Protein AF-A0A414ZR20-F1 (afdb_monomer_lite)

Structure (mmCIF, N/CA/C/O backbone):
data_AF-A0A414ZR20-F1
#
_entry.id   AF-A0A414ZR20-F1
#
loop_
_atom_site.group_PDB
_atom_site.id
_atom_site.type_symbol
_atom_site.label_atom_id
_atom_site.label_alt_id
_atom_site.label_comp_id
_atom_site.label_asym_id
_atom_site.label_entity_id
_atom_site.label_seq_id
_atom_site.pdbx_PDB_ins_code
_atom_site.Cartn_x
_atom_site.Cartn_y
_atom_site.Cartn_z
_atom_site.occupancy
_atom_site.B_iso_or_equiv
_atom_site.auth_seq_id
_atom_site.auth_comp_id
_atom_site.auth_asym_id
_atom_site.auth_atom_id
_atom_site.pdbx_PDB_model_num
ATOM 1 N N . MET A 1 1 ? 15.247 -7.358 6.749 1.00 76.94 1 MET A N 1
ATOM 2 C CA . MET A 1 1 ? 15.069 -5.875 6.779 1.00 76.94 1 MET A CA 1
ATOM 3 C C .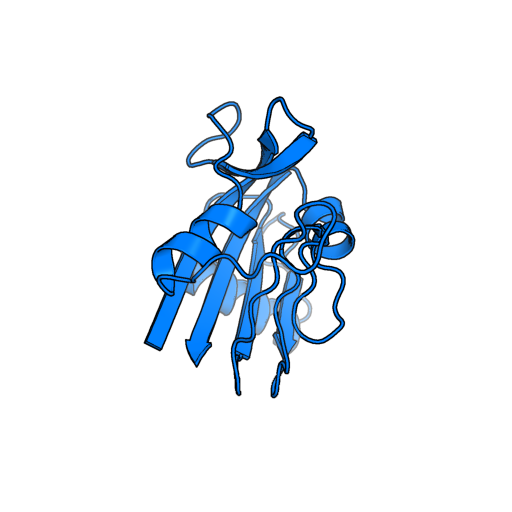 MET A 1 1 ? 13.572 -5.591 6.802 1.00 76.94 1 MET A C 1
ATOM 5 O O . MET A 1 1 ? 12.801 -6.496 6.520 1.00 76.94 1 MET A O 1
ATOM 9 N N . GLU A 1 2 ? 13.132 -4.394 7.205 1.00 85.31 2 GLU A N 1
ATOM 10 C CA . GLU A 1 2 ? 11.696 -4.105 7.381 1.00 85.31 2 GLU A CA 1
ATOM 11 C C . GLU A 1 2 ? 11.345 -2.694 6.896 1.00 85.31 2 GLU A C 1
ATOM 13 O O . GLU A 1 2 ? 11.802 -1.690 7.454 1.00 85.31 2 GLU A O 1
ATOM 18 N N . LEU A 1 3 ? 10.536 -2.623 5.840 1.00 85.50 3 LEU A N 1
ATOM 19 C CA . LEU A 1 3 ? 9.929 -1.397 5.346 1.00 85.50 3 LEU A CA 1
ATOM 20 C C . LEU A 1 3 ? 8.510 -1.288 5.891 1.00 85.50 3 LEU A C 1
ATOM 22 O O . LEU A 1 3 ? 7.689 -2.168 5.647 1.00 85.50 3 LEU A O 1
ATOM 26 N N . ILE A 1 4 ? 8.212 -0.166 6.541 1.00 90.44 4 ILE A N 1
ATOM 27 C CA . ILE A 1 4 ? 6.857 0.189 6.961 1.00 90.44 4 ILE A CA 1
ATOM 28 C C . ILE A 1 4 ? 6.460 1.474 6.239 1.00 90.44 4 ILE A C 1
ATOM 30 O O . ILE A 1 4 ? 7.128 2.503 6.369 1.00 90.44 4 ILE A O 1
ATOM 34 N N . LEU A 1 5 ? 5.377 1.418 5.470 1.00 91.44 5 LEU A N 1
ATOM 35 C CA . LEU A 1 5 ? 4.732 2.580 4.872 1.00 91.44 5 LE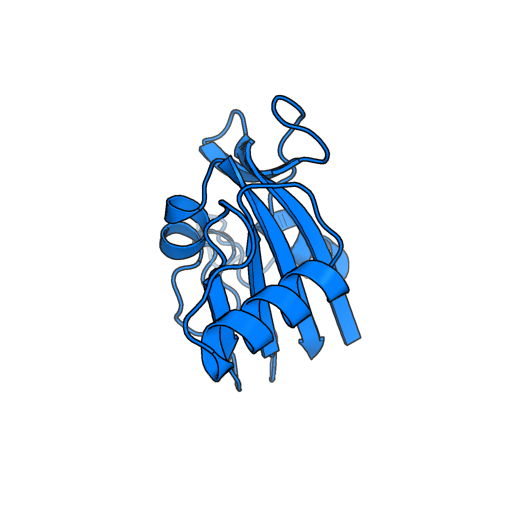U A CA 1
ATOM 36 C C . LEU A 1 5 ? 3.345 2.751 5.485 1.00 91.44 5 LEU A C 1
ATOM 38 O O . LEU A 1 5 ? 2.633 1.774 5.689 1.00 91.44 5 LEU A O 1
ATOM 42 N N . GLN A 1 6 ? 2.952 3.995 5.743 1.00 94.88 6 GLN A N 1
ATOM 43 C CA . GLN A 1 6 ? 1.617 4.298 6.249 1.00 94.88 6 GLN A CA 1
ATOM 44 C C . GLN A 1 6 ? 1.078 5.603 5.667 1.00 94.88 6 GLN A C 1
ATOM 46 O O . GLN A 1 6 ? 1.844 6.544 5.424 1.00 94.88 6 GLN A O 1
ATOM 51 N N . GLY A 1 7 ? -0.233 5.669 5.459 1.00 95.38 7 GLY A N 1
ATOM 52 C CA . GLY A 1 7 ? -0.902 6.859 4.941 1.00 95.38 7 GLY A CA 1
ATOM 53 C C . GLY A 1 7 ? -2.265 6.569 4.326 1.00 95.38 7 GLY A C 1
ATOM 54 O O . GLY A 1 7 ? -2.666 5.420 4.181 1.00 95.38 7 GLY A O 1
ATOM 55 N N . TRP A 1 8 ? -2.954 7.627 3.919 1.00 95.81 8 TRP A N 1
ATOM 56 C CA . TRP A 1 8 ? -4.171 7.543 3.120 1.00 95.81 8 TRP A CA 1
ATOM 57 C C . TRP A 1 8 ? -3.844 7.073 1.707 1.00 95.81 8 TRP A C 1
ATOM 59 O O . TRP A 1 8 ? -2.944 7.627 1.067 1.00 95.81 8 TRP A O 1
ATOM 69 N N . ILE A 1 9 ? -4.578 6.076 1.217 1.00 94.19 9 ILE A N 1
ATOM 70 C CA . ILE A 1 9 ? -4.445 5.593 -0.154 1.00 94.19 9 ILE A CA 1
ATOM 71 C C . ILE A 1 9 ? -5.186 6.533 -1.093 1.00 94.19 9 ILE A C 1
ATOM 73 O O . ILE A 1 9 ? -6.374 6.814 -0.929 1.00 94.19 9 ILE A O 1
ATOM 77 N N . GLY A 1 10 ? -4.495 6.942 -2.148 1.00 93.88 10 GLY A N 1
ATOM 78 C CA . GLY A 1 10 ? -5.094 7.675 -3.248 1.00 93.88 10 GLY A CA 1
ATOM 79 C C . GLY A 1 10 ? -4.261 7.567 -4.510 1.00 93.88 10 GLY A C 1
ATOM 80 O O . GLY A 1 10 ? -3.343 6.750 -4.617 1.00 93.88 10 GLY A O 1
ATOM 81 N N . ARG A 1 11 ? -4.605 8.396 -5.492 1.00 93.00 11 ARG A N 1
ATOM 82 C CA . ARG A 1 11 ? -3.876 8.491 -6.756 1.00 93.00 11 ARG A CA 1
ATOM 83 C C . ARG A 1 11 ? -3.229 9.860 -6.870 1.00 93.00 11 ARG A C 1
ATOM 85 O O . ARG A 1 11 ? -3.856 10.872 -6.566 1.00 93.00 11 ARG A O 1
ATOM 92 N N . ASN A 1 12 ? -1.983 9.889 -7.325 1.00 90.44 12 ASN A N 1
ATOM 93 C CA . ASN A 1 12 ? -1.319 11.141 -7.666 1.00 90.44 12 ASN A CA 1
ATOM 94 C C . ASN A 1 12 ? -1.831 11.694 -9.015 1.00 90.44 12 ASN A C 1
ATOM 96 O O . ASN A 1 12 ? -2.666 11.083 -9.687 1.00 90.44 12 ASN A O 1
ATOM 100 N N . SER A 1 13 ? -1.295 12.839 -9.443 1.00 86.94 13 SER A N 1
ATOM 101 C CA . SER A 1 13 ? -1.655 13.495 -10.712 1.00 86.94 13 SER A CA 1
ATOM 102 C C . SER A 1 13 ? -1.394 12.655 -11.969 1.00 86.94 13 SER A C 1
ATOM 104 O O . SER A 1 13 ? -1.940 12.955 -13.025 1.00 86.94 13 SER A O 1
ATOM 106 N N . GLU A 1 14 ? -0.560 11.622 -11.870 1.00 85.88 14 GLU A N 1
ATOM 107 C CA . GLU A 1 14 ? -0.219 10.703 -12.961 1.00 85.88 14 GLU A CA 1
ATOM 108 C C . GLU A 1 14 ? -1.091 9.434 -12.946 1.00 85.88 14 GLU A C 1
ATOM 110 O O . GLU A 1 14 ? -0.940 8.563 -13.798 1.00 85.88 14 GLU A O 1
ATOM 115 N N . GLY A 1 15 ? -2.010 9.314 -11.981 1.00 85.44 15 GLY A N 1
ATOM 116 C CA . GLY A 1 15 ? -2.875 8.148 -11.804 1.00 85.44 15 GLY A CA 1
ATOM 117 C C . GLY A 1 15 ? -2.233 6.992 -11.031 1.00 85.44 15 GLY A C 1
ATOM 118 O O . GLY A 1 15 ? -2.884 5.957 -10.856 1.00 85.44 15 GLY A O 1
ATOM 119 N N . ASN A 1 16 ? -1.002 7.163 -10.539 1.00 87.19 16 ASN A N 1
ATOM 120 C CA . ASN A 1 16 ? -0.273 6.158 -9.768 1.00 87.19 16 ASN A CA 1
ATOM 121 C C . ASN A 1 16 ? -0.798 6.082 -8.332 1.00 87.19 16 ASN A C 1
ATOM 123 O O . ASN A 1 16 ? -1.031 7.113 -7.698 1.00 87.19 16 ASN A O 1
ATOM 127 N N . LEU A 1 17 ? -0.945 4.860 -7.811 1.00 90.50 17 LEU A N 1
ATOM 128 C CA . LEU A 1 17 ? -1.311 4.639 -6.413 1.00 90.50 17 LEU A CA 1
ATOM 129 C C . LEU A 1 17 ? -0.190 5.104 -5.484 1.00 90.50 17 LEU A C 1
ATOM 131 O O . LEU A 1 17 ? 0.988 4.777 -5.670 1.00 90.50 17 LEU A O 1
ATOM 135 N N . GLY A 1 18 ? -0.578 5.861 -4.467 1.00 93.19 18 GLY A N 1
ATOM 136 C CA . GLY A 1 18 ? 0.338 6.460 -3.519 1.00 93.19 18 GLY A CA 1
ATOM 137 C C . GLY A 1 18 ? -0.260 6.597 -2.129 1.00 93.19 18 GLY A C 1
ATOM 138 O O . GLY A 1 18 ? -1.449 6.370 -1.914 1.00 93.19 18 GLY A O 1
ATOM 139 N N . LEU A 1 19 ? 0.604 6.991 -1.201 1.00 95.12 19 LEU A N 1
ATOM 140 C CA . LEU A 1 19 ? 0.267 7.258 0.189 1.00 95.12 19 LEU A CA 1
ATOM 141 C C . LEU A 1 19 ? 0.464 8.736 0.509 1.00 95.12 19 LEU A C 1
ATOM 143 O O . LEU A 1 19 ? 1.494 9.321 0.158 1.00 95.12 19 LEU A O 1
ATOM 147 N N . ALA A 1 20 ? -0.503 9.316 1.209 1.00 96.06 20 ALA A N 1
ATOM 148 C CA . ALA A 1 20 ? -0.452 10.681 1.716 1.00 96.06 20 ALA A CA 1
ATOM 149 C C . ALA A 1 20 ? -0.609 10.707 3.244 1.00 96.06 20 ALA A C 1
ATOM 151 O O . ALA A 1 20 ? -1.204 9.811 3.844 1.00 96.06 20 ALA A O 1
ATOM 152 N N . LYS A 1 21 ? -0.049 11.725 3.907 1.00 93.44 21 LYS A N 1
ATOM 153 C CA . LYS A 1 21 ? -0.157 11.850 5.374 1.00 93.44 21 LYS A CA 1
ATOM 154 C C . LYS A 1 21 ? -1.558 12.253 5.816 1.00 93.44 21 LYS A C 1
ATOM 156 O O . LYS A 1 21 ? -2.022 11.765 6.850 1.00 93.44 21 LYS A O 1
ATOM 161 N N . GLU A 1 22 ? -2.184 13.117 5.029 1.00 93.62 22 GLU A N 1
ATOM 162 C CA . GLU A 1 22 ? -3.562 13.572 5.163 1.00 93.62 22 GLU A CA 1
ATOM 163 C C . GLU A 1 22 ? -4.313 13.378 3.840 1.00 93.62 22 GLU A C 1
ATOM 165 O O . GLU A 1 22 ? -3.707 13.159 2.790 1.00 93.62 22 GLU A O 1
ATOM 170 N N . ILE A 1 23 ? -5.642 13.434 3.894 1.00 87.94 23 ILE A N 1
ATOM 171 C CA . ILE A 1 23 ? -6.475 13.478 2.688 1.00 87.94 23 ILE A CA 1
ATOM 172 C C . ILE A 1 23 ? -6.179 14.801 1.959 1.00 87.94 23 ILE A C 1
ATOM 174 O O . ILE A 1 23 ? -5.948 15.822 2.601 1.00 87.94 23 ILE A O 1
ATOM 178 N N . ASP A 1 24 ? -6.156 14.765 0.626 1.00 85.38 24 ASP A N 1
ATOM 179 C CA . ASP A 1 24 ? -5.826 15.886 -0.278 1.00 85.38 24 ASP A CA 1
ATOM 180 C C . ASP A 1 24 ? -4.351 16.344 -0.300 1.00 85.38 24 ASP A C 1
ATOM 182 O O . ASP A 1 24 ? -4.001 17.268 -1.040 1.00 85.38 24 ASP A O 1
ATOM 186 N N . ASP A 1 25 ? -3.459 15.671 0.432 1.00 90.75 25 ASP A N 1
ATOM 187 C CA . ASP A 1 25 ? -2.010 15.861 0.303 1.00 90.75 25 ASP A CA 1
ATOM 188 C C . ASP A 1 25 ? -1.453 15.221 -0.986 1.00 90.75 25 ASP A C 1
ATOM 190 O O . ASP A 1 25 ? -2.112 14.465 -1.706 1.00 90.75 25 ASP A O 1
ATOM 194 N N . TYR A 1 26 ? -0.175 15.486 -1.277 1.00 91.38 26 TYR A N 1
ATOM 195 C CA . TYR A 1 26 ? 0.535 14.779 -2.342 1.00 91.38 26 TYR A CA 1
ATOM 196 C C . TYR A 1 26 ? 0.688 13.284 -2.014 1.00 91.38 26 TYR A C 1
ATOM 198 O O . TYR A 1 26 ? 1.390 12.907 -1.071 1.00 91.38 26 TYR A O 1
ATOM 206 N N . TYR A 1 27 ? 0.091 12.432 -2.849 1.00 93.62 27 TYR A N 1
ATOM 207 C CA . TYR A 1 27 ? 0.229 10.980 -2.768 1.00 93.62 27 TYR A CA 1
ATOM 208 C C . TYR A 1 27 ? 1.585 10.537 -3.319 1.00 93.62 27 TYR A C 1
ATOM 210 O O . TYR A 1 27 ? 1.811 10.510 -4.531 1.00 93.62 27 TYR A O 1
ATOM 218 N N . LYS A 1 28 ? 2.499 10.155 -2.423 1.00 93.31 28 LYS A N 1
ATOM 219 C CA . LYS A 1 28 ? 3.801 9.607 -2.806 1.00 93.31 28 LYS A CA 1
ATOM 220 C C . LYS A 1 28 ? 3.616 8.186 -3.352 1.00 93.31 28 LYS A C 1
ATOM 222 O O . LYS A 1 28 ? 3.071 7.358 -2.619 1.00 93.31 28 LYS A O 1
ATOM 227 N N . PRO A 1 29 ? 4.088 7.864 -4.571 1.00 89.88 29 PRO A N 1
ATOM 228 C CA . PRO A 1 29 ? 3.911 6.531 -5.135 1.00 89.88 29 PRO A CA 1
ATOM 229 C C . PRO A 1 29 ? 4.452 5.424 -4.219 1.00 89.88 29 PRO A C 1
ATOM 231 O O . PRO A 1 29 ? 5.578 5.503 -3.705 1.00 89.88 29 PRO A O 1
ATOM 234 N N . ILE A 1 30 ? 3.643 4.380 -4.015 1.00 87.38 30 ILE A N 1
ATOM 235 C CA . ILE A 1 30 ? 4.016 3.221 -3.186 1.00 87.38 30 ILE A CA 1
ATOM 236 C C . ILE A 1 30 ? 5.212 2.502 -3.818 1.00 87.38 30 ILE A C 1
ATOM 238 O O . ILE A 1 30 ? 6.190 2.203 -3.133 1.00 87.38 30 ILE A O 1
ATOM 242 N N . THR A 1 31 ? 5.176 2.319 -5.142 1.00 80.06 31 THR A N 1
ATOM 243 C CA . THR A 1 31 ? 6.248 1.698 -5.934 1.00 80.06 31 THR A CA 1
ATOM 244 C C . THR A 1 31 ? 7.597 2.377 -5.714 1.00 80.06 31 THR A C 1
ATOM 246 O O . THR A 1 31 ? 8.587 1.713 -5.416 1.00 80.06 31 THR A O 1
ATOM 249 N N . GLU A 1 32 ? 7.646 3.706 -5.814 1.00 81.19 32 GLU A N 1
ATOM 250 C CA . GLU A 1 32 ? 8.862 4.494 -5.598 1.00 81.19 32 GLU A CA 1
ATOM 251 C C . GLU A 1 32 ? 9.350 4.423 -4.155 1.00 81.19 32 GLU A C 1
ATOM 253 O O . GLU A 1 32 ? 10.554 4.394 -3.906 1.00 81.19 32 GLU A O 1
ATOM 258 N N . SER A 1 33 ? 8.434 4.392 -3.189 1.00 87.69 33 SER A N 1
ATOM 259 C CA . SER A 1 33 ? 8.791 4.285 -1.773 1.0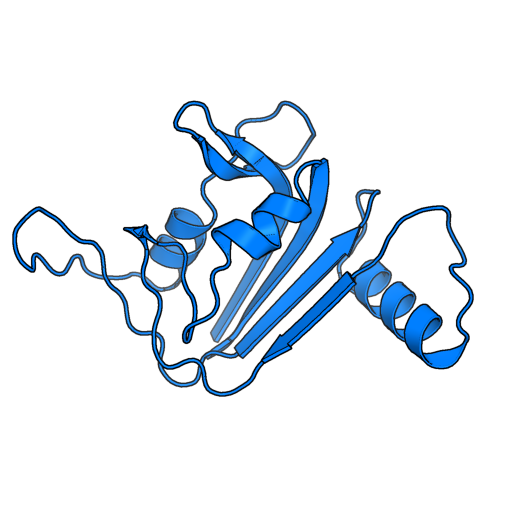0 87.69 33 SER A CA 1
ATOM 260 C C . SER A 1 33 ? 9.461 2.945 -1.464 1.00 87.69 33 SER A C 1
ATOM 262 O O . SER A 1 33 ? 10.512 2.934 -0.823 1.00 87.69 33 SER A O 1
ATOM 264 N N . ILE A 1 34 ? 8.918 1.846 -1.996 1.00 80.75 34 ILE A N 1
ATOM 265 C CA . ILE A 1 34 ? 9.529 0.513 -1.914 1.00 80.75 34 ILE A CA 1
ATOM 266 C C . ILE A 1 34 ? 10.884 0.514 -2.633 1.00 80.75 34 ILE A C 1
ATOM 268 O O . ILE A 1 34 ? 11.888 0.091 -2.063 1.00 80.75 34 ILE A O 1
ATOM 272 N N . MET A 1 35 ? 10.948 1.061 -3.852 1.00 76.94 35 MET A N 1
ATOM 273 C CA . MET A 1 35 ? 12.182 1.081 -4.640 1.00 76.94 35 MET A CA 1
ATOM 274 C C . MET A 1 35 ? 13.344 1.792 -3.956 1.00 76.94 35 MET A C 1
ATOM 276 O O . MET A 1 35 ? 14.470 1.291 -3.956 1.00 76.94 35 MET A O 1
ATOM 280 N N . ASN A 1 36 ? 13.064 2.964 -3.391 1.00 81.31 36 ASN A N 1
ATOM 281 C CA . ASN A 1 36 ? 14.068 3.771 -2.716 1.00 81.31 36 ASN A CA 1
ATOM 282 C C . ASN A 1 36 ? 14.576 3.090 -1.440 1.00 81.31 36 ASN A C 1
ATOM 284 O O . ASN A 1 36 ? 15.767 3.174 -1.153 1.00 81.31 36 ASN A O 1
ATOM 288 N N . TYR A 1 37 ? 13.701 2.413 -0.685 1.00 83.62 37 TYR A N 1
ATOM 289 C CA . TYR A 1 37 ? 14.084 1.772 0.576 1.00 83.62 37 TYR A CA 1
ATOM 290 C C . TYR A 1 37 ? 15.090 0.635 0.366 1.00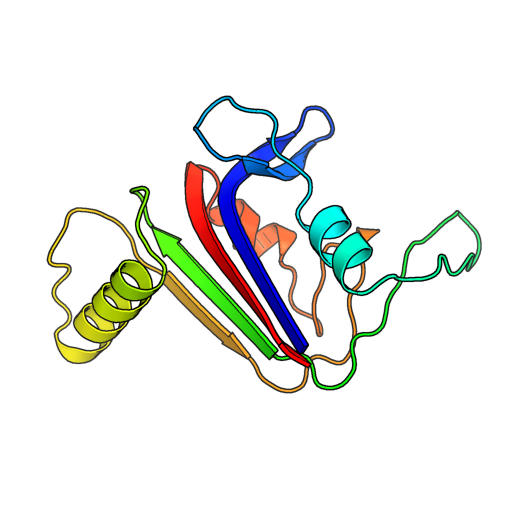 83.62 37 TYR A C 1
ATOM 292 O O . TYR A 1 37 ? 16.116 0.577 1.038 1.00 83.62 37 TYR A O 1
ATOM 300 N N . PHE A 1 38 ? 14.831 -0.234 -0.606 1.00 75.31 38 PHE A N 1
ATOM 301 C CA . PHE A 1 38 ? 15.696 -1.378 -0.897 1.00 75.31 38 PHE A CA 1
ATOM 302 C C . PHE A 1 38 ? 16.838 -1.050 -1.879 1.00 75.31 38 PHE A C 1
ATOM 304 O O . PHE A 1 38 ? 17.568 -1.947 -2.298 1.00 75.31 38 PHE A O 1
ATOM 311 N N . ASN A 1 39 ? 17.020 0.234 -2.223 1.00 70.69 39 ASN A N 1
ATOM 312 C CA . ASN A 1 39 ? 18.127 0.748 -3.035 1.00 70.69 39 ASN A CA 1
ATOM 313 C C . ASN A 1 39 ? 18.313 -0.001 -4.372 1.00 70.69 39 ASN A C 1
ATOM 315 O O . ASN A 1 39 ? 19.399 -0.495 -4.688 1.00 70.69 39 ASN A O 1
ATOM 319 N N . TYR A 1 40 ? 17.236 -0.121 -5.154 1.00 65.31 40 TYR A N 1
ATOM 320 C CA . TYR A 1 40 ? 17.255 -0.940 -6.367 1.00 65.31 40 TYR A CA 1
ATOM 321 C C . TYR A 1 40 ? 17.917 -0.281 -7.580 1.00 65.31 40 TYR A C 1
ATOM 323 O O . TYR A 1 40 ? 17.820 0.923 -7.815 1.00 65.31 40 TYR A O 1
ATOM 331 N N . ALA A 1 41 ? 18.550 -1.127 -8.398 1.00 54.25 41 ALA A N 1
ATOM 332 C CA . ALA A 1 41 ? 19.165 -0.759 -9.665 1.00 54.25 41 ALA A CA 1
ATOM 333 C C . ALA A 1 41 ? 18.193 -0.964 -10.836 1.00 54.25 41 ALA A C 1
ATOM 335 O O . ALA A 1 41 ? 17.538 -1.997 -10.956 1.00 54.25 41 ALA A O 1
ATOM 336 N N . TYR A 1 42 ? 18.143 0.020 -11.728 1.00 56.12 42 TYR A N 1
ATOM 337 C CA . TYR A 1 42 ? 17.383 -0.037 -12.971 1.00 56.12 42 TYR A CA 1
ATOM 338 C C . TYR A 1 42 ? 17.942 -1.115 -13.910 1.00 56.12 42 TYR A C 1
ATOM 340 O O . TYR A 1 42 ? 19.113 -1.053 -14.291 1.00 56.12 42 TYR A O 1
ATOM 348 N N . ILE A 1 43 ? 17.112 -2.075 -14.325 1.00 52.94 43 ILE A N 1
ATOM 349 C CA . ILE A 1 43 ? 17.496 -3.072 -15.330 1.00 52.94 43 ILE A CA 1
ATOM 350 C C . ILE A 1 43 ? 16.835 -2.701 -16.654 1.00 52.94 43 ILE A C 1
ATOM 352 O O . ILE A 1 43 ? 15.656 -2.957 -16.860 1.00 52.94 43 ILE A O 1
ATOM 356 N N . ASN A 1 44 ? 17.610 -2.130 -17.576 1.00 47.41 44 ASN A N 1
ATOM 357 C CA . ASN A 1 44 ? 17.118 -1.804 -18.912 1.00 47.41 44 ASN A CA 1
ATOM 358 C C . ASN A 1 44 ? 16.958 -3.086 -19.753 1.00 47.41 44 ASN A C 1
ATOM 360 O O . ASN A 1 44 ? 17.918 -3.543 -20.374 1.00 47.41 44 ASN A O 1
ATOM 364 N N . LYS A 1 45 ? 15.756 -3.673 -19.775 1.00 50.34 45 LYS A N 1
ATOM 365 C CA . LYS A 1 45 ? 15.409 -4.830 -20.625 1.00 50.34 45 LYS A CA 1
ATOM 366 C C . LYS A 1 45 ? 14.831 -4.448 -22.000 1.00 50.34 45 LYS A C 1
ATOM 368 O O . LYS A 1 45 ? 14.222 -5.279 -22.663 1.00 50.34 45 LYS A O 1
ATOM 373 N N . GLY A 1 46 ? 15.090 -3.226 -22.477 1.00 41.66 46 GLY A N 1
ATOM 374 C CA . GLY A 1 46 ? 14.486 -2.694 -23.704 1.00 41.66 46 GLY A CA 1
ATOM 375 C C . GLY A 1 46 ? 13.081 -2.144 -23.438 1.00 41.66 46 GLY A C 1
ATOM 376 O O . GLY A 1 46 ? 12.371 -2.643 -22.579 1.00 41.66 46 GLY A O 1
ATOM 377 N N . LEU A 1 47 ? 12.718 -1.045 -24.111 1.00 50.47 47 LEU A N 1
ATOM 378 C CA . LEU A 1 47 ? 11.506 -0.224 -23.880 1.00 50.47 47 LEU A CA 1
ATOM 379 C C . LEU A 1 47 ? 11.372 0.453 -22.504 1.00 50.47 47 LEU A C 1
ATOM 381 O O . LEU A 1 47 ? 10.485 1.279 -22.322 1.00 50.47 47 LEU A O 1
ATOM 385 N N . GLY A 1 48 ? 12.313 0.218 -21.595 1.00 51.97 48 GLY A N 1
ATOM 386 C CA . GLY A 1 48 ? 12.478 1.022 -20.393 1.00 51.97 48 GLY A CA 1
ATOM 387 C C . GLY A 1 48 ? 11.832 0.463 -19.124 1.00 51.97 48 GLY A C 1
ATOM 388 O O . GLY A 1 48 ? 11.716 1.212 -18.153 1.00 51.97 48 GLY A O 1
ATOM 389 N N . GLU A 1 49 ? 11.471 -0.822 -19.131 1.00 51.50 49 GLU A N 1
ATOM 390 C CA . GLU A 1 49 ? 10.865 -1.525 -17.995 1.00 51.50 49 GLU A CA 1
ATOM 391 C C . GLU A 1 49 ? 11.708 -1.440 -16.714 1.00 51.50 49 GLU A C 1
ATOM 393 O O . GLU A 1 49 ? 12.942 -1.513 -16.740 1.00 51.50 49 GLU A O 1
ATOM 398 N N . LYS A 1 50 ? 11.023 -1.320 -15.574 1.00 56.97 50 LYS A N 1
ATOM 399 C CA . LYS A 1 50 ? 11.614 -1.345 -14.232 1.00 56.97 50 LYS A CA 1
ATOM 400 C C . LYS A 1 50 ? 11.199 -2.639 -13.538 1.00 56.97 50 LYS A C 1
ATOM 402 O O . LYS A 1 50 ? 10.037 -2.825 -13.193 1.00 56.97 50 LYS A O 1
ATOM 407 N N . ILE A 1 51 ? 12.147 -3.540 -13.298 1.00 55.12 51 ILE A N 1
ATOM 408 C CA . ILE A 1 51 ? 11.883 -4.804 -12.594 1.00 55.12 51 ILE A CA 1
ATOM 409 C C . ILE A 1 51 ? 12.860 -4.932 -11.434 1.00 55.12 51 ILE A C 1
ATOM 411 O O . ILE A 1 51 ? 14.059 -4.714 -11.613 1.00 55.12 51 ILE A O 1
ATOM 415 N N . THR A 1 52 ? 12.355 -5.320 -10.264 1.00 57.12 52 THR A N 1
ATOM 416 C CA . THR A 1 52 ? 13.190 -5.721 -9.135 1.00 57.12 52 THR A CA 1
ATOM 417 C C . THR A 1 52 ? 12.725 -7.049 -8.549 1.00 57.12 52 THR A C 1
ATOM 419 O O . THR A 1 52 ? 11.570 -7.445 -8.672 1.00 57.12 52 THR A O 1
ATOM 422 N N . MET A 1 53 ? 13.644 -7.790 -7.942 1.00 58.22 53 MET A N 1
ATOM 423 C CA . MET A 1 53 ? 13.360 -9.097 -7.365 1.00 58.22 53 MET A CA 1
ATOM 424 C C . MET A 1 53 ? 13.722 -9.066 -5.886 1.00 58.22 53 MET A C 1
ATOM 426 O O . MET A 1 53 ? 14.902 -9.035 -5.538 1.00 58.22 53 MET A O 1
ATOM 430 N N . ILE A 1 54 ? 12.707 -9.065 -5.022 1.00 62.47 54 ILE A N 1
ATOM 431 C CA . ILE A 1 54 ? 12.884 -9.215 -3.576 1.00 62.47 54 ILE A CA 1
ATOM 432 C C . ILE A 1 54 ? 12.695 -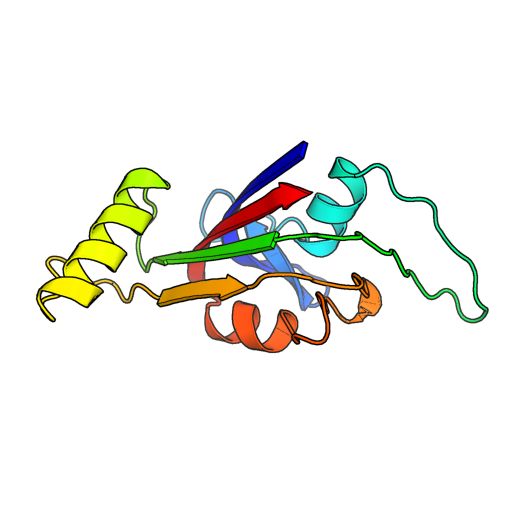10.697 -3.276 1.00 62.47 54 ILE A C 1
ATOM 434 O O . ILE A 1 54 ? 11.604 -11.226 -3.462 1.00 62.47 54 ILE A O 1
ATOM 438 N N . SER A 1 55 ? 13.776 -11.386 -2.920 1.00 58.28 55 SER A N 1
ATOM 439 C CA . SER A 1 55 ? 13.724 -12.821 -2.617 1.00 58.28 55 SER A CA 1
ATOM 440 C C . SER A 1 55 ? 13.272 -13.016 -1.173 1.00 58.28 55 SER A C 1
ATOM 442 O O . SER A 1 55 ? 13.786 -12.326 -0.303 1.00 58.28 55 SER A O 1
ATOM 444 N N . ASN A 1 56 ? 12.377 -13.976 -0.917 1.00 63.72 56 ASN A N 1
ATOM 445 C CA . ASN A 1 56 ? 11.842 -14.282 0.422 1.00 63.72 56 ASN A CA 1
ATOM 446 C C . ASN A 1 56 ? 11.105 -13.113 1.093 1.00 63.72 56 ASN A C 1
ATOM 448 O O . ASN A 1 56 ? 11.054 -13.046 2.318 1.00 63.72 56 ASN A O 1
ATOM 452 N N . ALA A 1 57 ? 10.517 -12.215 0.299 1.00 65.44 57 ALA A N 1
ATOM 453 C CA . ALA A 1 57 ? 9.757 -11.119 0.870 1.00 65.44 57 ALA A CA 1
ATOM 454 C C . ALA A 1 57 ? 8.454 -11.616 1.515 1.00 65.44 57 ALA A C 1
ATOM 456 O O . ALA A 1 57 ? 7.799 -12.524 0.987 1.00 65.44 57 ALA A O 1
ATOM 457 N N . ASN A 1 58 ? 8.065 -10.982 2.619 1.00 72.62 58 ASN A N 1
ATOM 458 C CA . ASN A 1 58 ? 6.748 -11.123 3.232 1.00 72.62 58 ASN A CA 1
ATOM 459 C C . ASN A 1 58 ? 6.038 -9.775 3.183 1.00 72.62 58 ASN A C 1
ATOM 461 O O . ASN A 1 58 ? 6.636 -8.741 3.489 1.00 72.62 58 ASN A O 1
ATOM 465 N N . LEU A 1 59 ? 4.766 -9.801 2.801 1.00 75.31 59 LEU A N 1
ATOM 466 C CA . LEU A 1 59 ? 3.911 -8.627 2.699 1.00 75.31 59 LEU A CA 1
ATOM 467 C C . LEU A 1 59 ? 2.792 -8.747 3.726 1.00 75.31 59 LEU A C 1
ATOM 469 O O . LEU A 1 59 ? 2.082 -9.751 3.737 1.00 75.31 59 LEU A O 1
ATOM 473 N N . CYS A 1 60 ? 2.610 -7.707 4.533 1.00 77.38 60 CYS A N 1
ATOM 474 C CA . CYS A 1 60 ? 1.418 -7.533 5.349 1.00 77.38 60 CYS A CA 1
ATOM 475 C C . CYS A 1 60 ? 0.812 -6.159 5.071 1.00 77.38 60 CYS A C 1
ATOM 477 O O . CYS A 1 60 ? 1.534 -5.160 5.067 1.00 77.38 60 CYS A O 1
ATOM 479 N N . CYS A 1 61 ? -0.502 -6.084 4.880 1.00 80.06 61 CYS A N 1
ATOM 480 C CA . CYS A 1 61 ? -1.207 -4.809 4.812 1.00 80.06 61 CYS A CA 1
ATOM 481 C C . CYS A 1 61 ? -2.447 -4.791 5.701 1.00 80.06 61 CYS A C 1
ATOM 483 O O . CYS A 1 61 ? -3.087 -5.819 5.914 1.00 80.06 61 CYS A O 1
ATOM 485 N N . TRP A 1 62 ? -2.758 -3.602 6.211 1.00 84.12 62 TRP A N 1
ATOM 486 C CA . TRP A 1 62 ? -3.931 -3.313 7.024 1.00 84.12 62 TRP A CA 1
ATOM 487 C C . TRP A 1 62 ? -4.603 -2.057 6.496 1.00 84.12 62 TRP A C 1
ATOM 489 O O . TRP A 1 62 ? -3.917 -1.058 6.278 1.00 84.12 62 TRP A O 1
ATOM 499 N N . PHE A 1 63 ? -5.923 -2.091 6.340 1.00 82.94 63 PHE A N 1
ATOM 500 C CA . PHE A 1 63 ? -6.724 -0.946 5.902 1.00 82.94 63 PHE A CA 1
ATOM 501 C C . PHE A 1 63 ? -7.691 -0.502 7.002 1.00 82.94 63 PHE A C 1
ATOM 503 O O . PHE A 1 63 ? -8.133 -1.321 7.807 1.00 82.94 63 PHE A O 1
ATOM 510 N N . SER A 1 64 ? -8.013 0.788 7.038 1.00 85.06 64 SER A N 1
ATOM 511 C CA . SER A 1 64 ? -8.922 1.399 8.008 1.00 85.06 64 SER A CA 1
ATOM 512 C C . SER A 1 64 ? -9.612 2.621 7.406 1.00 85.06 64 SER A C 1
ATOM 514 O O . SER A 1 64 ? -8.971 3.412 6.722 1.00 85.06 64 SER A O 1
ATOM 516 N N . ASP A 1 65 ? -10.889 2.842 7.711 1.00 85.06 65 ASP A N 1
ATOM 517 C CA . ASP A 1 65 ? -11.599 4.074 7.311 1.00 85.06 65 ASP A CA 1
ATOM 518 C C . ASP A 1 65 ? -11.153 5.313 8.110 1.00 85.06 65 ASP A C 1
ATOM 520 O O . ASP A 1 65 ? -11.441 6.449 7.736 1.00 85.06 65 ASP A O 1
ATOM 524 N N . GLU A 1 66 ? -10.419 5.103 9.203 1.00 86.00 66 GLU A N 1
ATOM 525 C CA . GLU A 1 66 ? -9.876 6.158 10.053 1.00 86.00 66 GLU A CA 1
ATOM 526 C C . GLU A 1 66 ? -8.353 6.047 10.174 1.00 86.00 66 GLU A C 1
ATOM 528 O O . GLU A 1 66 ? -7.768 4.958 10.155 1.00 86.00 66 GLU A O 1
ATOM 533 N N . LYS A 1 67 ? -7.694 7.191 10.359 1.00 90.00 67 LYS A N 1
ATOM 534 C CA . LYS A 1 67 ? -6.267 7.232 10.680 1.00 90.00 67 LYS A CA 1
ATOM 535 C C . LYS A 1 67 ? -6.032 6.610 12.057 1.00 90.00 67 LYS A C 1
ATOM 537 O O . LYS A 1 67 ? -6.564 7.098 13.047 1.00 90.00 67 LYS A O 1
ATOM 542 N N . CYS A 1 68 ? -5.205 5.573 12.106 1.00 86.62 68 CYS A N 1
ATOM 543 C CA . CYS A 1 68 ? -4.921 4.792 13.311 1.00 86.62 68 CYS A CA 1
ATOM 544 C C . CYS A 1 68 ? -3.449 4.366 13.358 1.00 86.62 68 CYS A C 1
ATOM 546 O O . CYS A 1 68 ? -2.736 4.453 12.349 1.00 86.62 68 CYS A O 1
ATOM 548 N N . THR A 1 69 ? -2.982 3.903 14.517 1.00 89.56 69 THR A N 1
ATOM 549 C CA . THR A 1 69 ? -1.667 3.255 14.623 1.00 89.56 69 THR A CA 1
ATOM 550 C C . THR A 1 69 ? -1.704 1.832 14.066 1.00 89.56 69 THR A C 1
ATOM 552 O O . THR A 1 69 ? -2.770 1.254 13.844 1.00 89.56 69 THR A O 1
ATOM 555 N N . LEU A 1 70 ? -0.524 1.256 13.822 1.00 86.00 70 LEU A N 1
ATOM 556 C CA . LEU A 1 70 ? -0.415 -0.129 13.369 1.00 86.00 70 LEU A CA 1
ATOM 557 C C . LEU A 1 70 ? -0.973 -1.102 14.418 1.00 86.00 70 LEU A C 1
ATOM 559 O O . LEU A 1 70 ? -1.685 -2.038 14.061 1.00 86.00 70 LEU A O 1
ATOM 563 N N . GLU A 1 71 ? -0.686 -0.866 15.701 1.00 85.38 71 GLU A N 1
ATOM 564 C CA . GLU A 1 71 ? -1.192 -1.695 16.797 1.00 85.38 71 GLU A CA 1
ATOM 565 C C . GLU A 1 71 ? -2.720 -1.667 16.853 1.00 85.38 71 GLU A C 1
ATOM 567 O O . GLU A 1 71 ? -3.346 -2.713 17.002 1.00 85.38 71 GLU A O 1
ATOM 572 N N . GLU A 1 72 ? -3.329 -0.490 16.687 1.00 81.62 72 GLU A N 1
ATOM 573 C CA . GLU A 1 72 ? -4.786 -0.348 16.636 1.00 81.62 72 GLU A CA 1
ATOM 574 C C . GLU A 1 72 ? -5.380 -1.119 15.452 1.00 81.62 72 GLU A C 1
ATOM 576 O O . GLU A 1 72 ? -6.348 -1.860 15.627 1.00 81.62 72 GLU A O 1
ATOM 581 N N . ALA A 1 73 ? -4.781 -1.005 14.262 1.00 81.19 73 ALA A N 1
ATOM 582 C CA . ALA A 1 73 ? -5.230 -1.727 13.073 1.00 81.19 73 ALA A CA 1
ATOM 583 C C . ALA A 1 73 ? -5.150 -3.257 13.255 1.00 81.19 73 ALA A C 1
ATOM 585 O O . ALA A 1 73 ? -6.111 -3.966 12.952 1.00 81.19 73 ALA A O 1
ATOM 586 N N . GLN A 1 74 ? -4.041 -3.758 13.809 1.00 79.94 74 GLN A N 1
ATOM 587 C CA . GLN A 1 74 ? -3.837 -5.182 14.098 1.00 79.94 74 GLN A CA 1
ATOM 588 C C . GLN A 1 74 ? -4.814 -5.697 15.160 1.00 79.94 74 GLN A C 1
ATOM 590 O O . GLN A 1 74 ? -5.484 -6.706 14.948 1.00 79.94 74 GLN A O 1
ATOM 595 N N . MET A 1 75 ? -4.957 -4.980 16.280 1.00 76.88 75 MET A N 1
ATOM 596 C CA . MET A 1 75 ? -5.883 -5.355 17.353 1.00 76.88 75 MET A CA 1
ATOM 597 C C . MET A 1 75 ? -7.338 -5.372 16.875 1.00 76.88 75 MET A C 1
ATOM 599 O O . MET A 1 75 ? -8.104 -6.255 17.267 1.00 76.88 75 MET A O 1
ATOM 603 N N . ASN A 1 76 ? -7.729 -4.416 16.028 1.00 70.31 76 ASN A N 1
ATOM 604 C CA . ASN A 1 76 ? -9.080 -4.355 15.476 1.00 70.31 76 ASN A CA 1
ATOM 605 C C . ASN A 1 76 ? -9.357 -5.526 14.529 1.00 70.31 76 ASN A C 1
ATOM 607 O O . ASN A 1 76 ? -10.440 -6.113 14.594 1.00 70.31 76 ASN A O 1
ATOM 611 N N . PHE A 1 77 ? -8.380 -5.915 13.709 1.00 69.19 77 PHE A N 1
ATOM 612 C CA . PHE A 1 77 ? -8.498 -7.104 12.873 1.00 69.19 77 PHE A CA 1
ATOM 613 C C . PHE A 1 77 ? -8.573 -8.396 13.696 1.00 69.19 77 PHE A C 1
ATOM 615 O O . PHE A 1 77 ? -9.459 -9.218 13.461 1.00 69.19 77 PHE A O 1
ATOM 622 N N . ASP A 1 78 ? -7.709 -8.562 14.700 1.00 69.44 78 ASP A N 1
ATOM 623 C CA . ASP A 1 78 ? -7.726 -9.735 15.582 1.00 69.44 78 ASP A CA 1
ATOM 624 C C . ASP A 1 78 ? -9.064 -9.853 16.325 1.00 69.44 78 ASP A C 1
ATOM 626 O O . ASP A 1 78 ? -9.659 -10.932 16.408 1.00 69.44 78 ASP A O 1
ATOM 630 N N . SER A 1 79 ? -9.584 -8.726 16.817 1.00 61.50 79 SER A N 1
ATOM 631 C CA . SER A 1 79 ? -10.904 -8.649 17.442 1.00 61.50 79 SER A CA 1
ATOM 632 C C . SER A 1 79 ? -12.021 -9.049 16.471 1.00 61.50 79 SER A C 1
ATOM 634 O O . SER A 1 79 ? -12.892 -9.847 16.835 1.00 61.50 79 SER A O 1
ATOM 636 N N . TYR A 1 80 ? -11.978 -8.566 15.223 1.00 57.53 80 TYR A N 1
ATOM 637 C CA . TYR A 1 80 ? -12.923 -8.946 14.170 1.00 57.53 80 TYR A CA 1
ATOM 638 C C . TYR A 1 80 ? -12.881 -10.454 13.878 1.00 57.53 80 TYR A C 1
ATOM 640 O O . TYR A 1 80 ? -13.926 -11.107 13.893 1.00 57.53 80 TYR A O 1
ATOM 648 N N . MET A 1 81 ? -11.688 -11.026 13.698 1.00 56.28 81 MET A N 1
ATOM 649 C CA . MET A 1 81 ? -11.496 -12.453 13.411 1.00 56.28 81 MET A CA 1
ATOM 650 C C . MET A 1 81 ? -11.969 -13.363 14.553 1.00 56.28 81 MET A C 1
ATOM 652 O O . MET A 1 81 ? -12.501 -14.444 14.303 1.00 56.28 81 MET A O 1
ATOM 656 N N . LEU A 1 82 ? -11.789 -12.938 15.809 1.00 58.22 82 LEU A N 1
ATOM 657 C CA . LEU A 1 82 ? -12.148 -13.726 16.992 1.00 58.22 82 LEU A CA 1
ATOM 658 C C . LEU A 1 82 ? -13.621 -13.601 17.390 1.00 58.22 82 LEU A C 1
ATOM 660 O O . LEU A 1 82 ? -14.197 -14.558 17.909 1.00 58.22 82 LEU A O 1
ATOM 664 N N . THR A 1 83 ? -14.224 -12.424 17.211 1.00 52.69 83 THR A N 1
ATOM 665 C CA . THR A 1 83 ? -15.533 -12.108 17.806 1.00 52.69 83 THR A CA 1
ATOM 666 C C . THR A 1 83 ? -16.630 -11.814 16.788 1.00 52.69 83 THR A C 1
ATOM 668 O O . THR A 1 83 ? -17.803 -11.801 17.161 1.00 52.69 83 THR A O 1
ATOM 671 N N . GLY A 1 84 ? -16.282 -11.565 15.520 1.00 47.28 84 GLY A N 1
ATOM 672 C CA . GLY A 1 84 ? -17.217 -11.143 14.473 1.00 47.28 84 GLY A CA 1
ATOM 673 C C . GLY A 1 84 ? -17.840 -9.757 14.692 1.00 47.28 84 GLY A C 1
ATOM 674 O O . GLY A 1 84 ? -18.654 -9.326 13.878 1.00 47.28 84 GLY A O 1
ATOM 675 N N . ASN A 1 85 ? -17.478 -9.051 15.769 1.00 42.59 85 ASN A N 1
ATOM 676 C CA . ASN A 1 85 ? -17.996 -7.730 16.104 1.00 42.59 85 ASN A CA 1
ATOM 677 C C . ASN A 1 85 ? -16.951 -6.657 15.783 1.00 42.59 85 ASN A C 1
ATOM 679 O O . ASN A 1 85 ? -15.919 -6.561 16.446 1.00 42.59 85 ASN A O 1
ATOM 683 N N . LEU A 1 86 ? -17.257 -5.805 14.802 1.00 44.12 86 LEU A N 1
ATOM 684 C CA . LEU A 1 86 ? -16.574 -4.526 14.632 1.00 44.12 86 LEU A CA 1
ATOM 685 C C . LEU A 1 86 ? -16.941 -3.600 15.798 1.00 44.12 86 LEU A C 1
ATOM 687 O O . LEU A 1 86 ? -18.104 -3.227 15.952 1.00 44.12 86 LEU A O 1
ATOM 691 N N . LEU A 1 87 ? -15.961 -3.222 16.620 1.00 40.34 87 LEU A N 1
ATOM 692 C CA . LEU A 1 87 ? -16.171 -2.297 17.741 1.00 40.34 87 LEU A CA 1
ATOM 693 C C . LEU A 1 87 ? -16.212 -0.813 17.324 1.00 40.34 87 LEU A C 1
ATOM 695 O O . LEU A 1 87 ? -16.552 0.031 18.150 1.00 40.34 87 LEU A O 1
ATOM 699 N N . THR A 1 88 ? -15.968 -0.485 16.054 1.00 37.41 88 THR A N 1
ATOM 700 C CA . THR A 1 88 ? -16.053 0.876 15.493 1.00 37.41 88 THR A CA 1
ATOM 701 C C . THR A 1 88 ? -16.517 0.833 14.033 1.00 37.41 88 THR A C 1
ATOM 703 O O . THR A 1 88 ? -16.372 -0.179 13.355 1.00 37.41 88 THR A O 1
ATOM 706 N N . GLN A 1 89 ? -17.133 1.917 13.552 1.00 38.00 89 GLN A N 1
ATOM 707 C CA . GLN A 1 89 ? -17.771 2.043 12.228 1.00 38.00 89 GLN A CA 1
ATOM 708 C C . GLN A 1 89 ? -16.774 2.112 11.044 1.00 38.00 89 GLN A C 1
ATOM 710 O O . GLN A 1 89 ? -16.994 2.893 10.126 1.00 38.00 89 GLN A O 1
ATOM 715 N N . GLY A 1 90 ? -15.684 1.340 11.051 1.00 37.41 90 GLY A N 1
ATOM 716 C CA . GLY A 1 90 ? -14.672 1.364 9.989 1.00 37.41 90 GLY A CA 1
ATOM 717 C C . GLY A 1 90 ? -14.372 -0.028 9.447 1.00 37.41 90 GLY A C 1
ATOM 718 O O . GLY A 1 90 ? -14.185 -0.950 10.221 1.00 37.41 90 GLY A O 1
ATOM 719 N N . HIS A 1 91 ? -14.338 -0.225 8.136 1.00 44.34 91 HIS A N 1
ATOM 720 C CA . HIS A 1 91 ? -14.024 -1.502 7.504 1.00 44.34 91 HIS A CA 1
ATOM 721 C C . HIS A 1 91 ? -12.520 -1.811 7.613 1.00 44.34 91 HIS A C 1
ATOM 723 O O . HIS A 1 91 ? -11.698 -1.088 7.052 1.00 44.34 91 HIS A O 1
ATOM 729 N N . TYR A 1 92 ? -12.162 -2.897 8.308 1.00 45.28 92 TYR A N 1
ATOM 730 C CA . TYR A 1 92 ? -10.774 -3.335 8.492 1.00 45.28 92 TYR A CA 1
ATOM 731 C C . TYR A 1 92 ? -10.516 -4.629 7.718 1.00 45.28 92 TYR A C 1
ATOM 733 O O . TYR A 1 92 ? -11.141 -5.652 7.991 1.00 45.28 92 TYR A O 1
ATOM 741 N N . THR A 1 93 ? -9.594 -4.586 6.756 1.00 53.66 93 THR A N 1
ATOM 742 C CA . THR A 1 93 ? -9.165 -5.753 5.965 1.00 53.66 93 THR A CA 1
ATOM 743 C C . THR A 1 93 ? -7.664 -5.954 6.145 1.00 53.66 93 THR A C 1
ATOM 745 O O . THR A 1 93 ? -6.920 -4.976 6.250 1.00 53.66 93 THR A O 1
ATOM 748 N N . GLY A 1 94 ? -7.233 -7.214 6.231 1.00 42.81 94 GLY A N 1
ATOM 749 C CA . GLY A 1 94 ? -5.840 -7.593 6.437 1.00 42.81 94 GLY A CA 1
ATOM 750 C C . GLY A 1 94 ? -5.426 -8.733 5.516 1.00 42.81 94 GLY A C 1
ATOM 751 O O . GLY A 1 94 ? -6.185 -9.685 5.333 1.00 42.81 94 GLY A O 1
ATOM 752 N N . TYR A 1 95 ? -4.220 -8.640 4.957 1.00 50.16 95 TYR A N 1
ATOM 753 C CA . TYR A 1 95 ? -3.643 -9.648 4.067 1.00 50.16 95 TYR A CA 1
ATOM 754 C C . TYR A 1 95 ? -2.212 -9.990 4.488 1.00 50.16 95 TYR A C 1
ATOM 756 O O . TYR A 1 95 ? -1.453 -9.093 4.856 1.00 50.16 95 TYR A O 1
ATOM 764 N N . SER A 1 96 ? -1.840 -11.274 4.433 1.00 43.78 96 SER A N 1
ATOM 765 C CA . SER A 1 96 ? -0.486 -11.750 4.734 1.00 43.78 96 SER A CA 1
ATOM 766 C C . SER A 1 96 ? -0.096 -12.910 3.821 1.00 43.78 96 SER A C 1
ATOM 768 O O . SER A 1 96 ? -0.812 -13.911 3.753 1.00 43.78 96 SER A O 1
ATOM 770 N N . GLU A 1 97 ? 1.060 -12.795 3.166 1.00 51.31 97 GLU A N 1
ATOM 771 C CA . GLU A 1 97 ? 1.617 -13.841 2.305 1.00 51.31 97 GLU A CA 1
ATOM 772 C C . GLU A 1 97 ? 3.111 -14.079 2.487 1.00 51.31 97 GLU A C 1
ATOM 774 O O . GLU A 1 97 ? 3.878 -13.179 2.836 1.00 51.31 97 GLU A O 1
ATOM 779 N N . TRP A 1 98 ? 3.505 -15.322 2.189 1.00 42.91 98 TRP A N 1
ATOM 780 C CA . TRP A 1 98 ? 4.849 -15.861 2.371 1.00 42.91 98 TRP A CA 1
ATOM 781 C C . TRP A 1 98 ? 5.442 -16.308 1.029 1.00 42.91 98 TRP A C 1
ATOM 783 O O . TRP A 1 98 ? 4.782 -16.999 0.256 1.00 42.91 98 TRP A O 1
ATOM 793 N N . THR A 1 99 ? 6.735 -16.049 0.810 1.00 45.88 99 THR A N 1
ATOM 794 C CA . THR A 1 99 ? 7.509 -16.505 -0.372 1.00 45.88 99 THR A CA 1
ATOM 795 C C . THR A 1 99 ? 7.186 -15.762 -1.673 1.00 45.88 99 THR A C 1
ATOM 797 O O . THR A 1 99 ? 6.968 -16.348 -2.734 1.00 45.88 99 THR A O 1
ATOM 800 N N . ILE A 1 100 ? 7.226 -14.435 -1.608 1.00 54.66 100 ILE A N 1
ATOM 801 C CA . ILE A 1 100 ? 7.149 -13.566 -2.781 1.00 54.66 100 ILE A CA 1
ATOM 802 C C . ILE A 1 100 ? 8.455 -13.677 -3.581 1.00 54.66 100 ILE A C 1
ATOM 804 O O . ILE A 1 100 ? 9.551 -13.497 -3.049 1.00 54.66 100 ILE A O 1
ATOM 808 N N . THR A 1 101 ? 8.333 -13.978 -4.875 1.00 50.69 101 THR A N 1
ATOM 809 C CA . THR A 1 101 ? 9.472 -14.224 -5.775 1.00 50.69 101 THR A CA 1
ATOM 810 C C . THR A 1 101 ? 9.937 -12.996 -6.562 1.00 50.69 101 THR A C 1
ATOM 812 O O . THR A 1 101 ? 11.036 -13.040 -7.105 1.00 50.69 101 THR A O 1
ATOM 815 N N . GLY A 1 102 ? 9.173 -11.896 -6.630 1.00 51.28 102 GLY A N 1
ATOM 816 C CA . GLY A 1 102 ? 9.599 -10.672 -7.329 1.00 51.28 102 GLY A CA 1
ATOM 817 C C . GLY A 1 102 ? 8.629 -9.487 -7.231 1.00 51.28 102 GLY A C 1
ATOM 818 O O . GLY A 1 102 ? 7.466 -9.681 -6.891 1.00 51.28 102 GLY A O 1
ATOM 819 N N . PHE A 1 103 ? 9.111 -8.269 -7.525 1.00 56.00 103 PHE A N 1
ATOM 820 C CA . PHE A 1 103 ? 8.327 -7.024 -7.564 1.00 56.00 103 PHE A CA 1
ATOM 821 C C . PHE A 1 103 ? 8.417 -6.340 -8.942 1.00 56.00 103 PHE A C 1
ATOM 823 O O . PHE A 1 103 ? 9.445 -5.766 -9.321 1.00 56.00 103 PHE A O 1
ATOM 830 N N . TYR A 1 104 ? 7.319 -6.366 -9.696 1.00 60.47 104 TYR A N 1
ATOM 831 C CA . TYR A 1 104 ? 7.212 -5.679 -10.982 1.00 60.47 104 TYR A CA 1
ATOM 832 C C . TYR A 1 104 ? 6.683 -4.274 -10.747 1.00 60.47 104 TYR A C 1
ATOM 834 O O . TYR A 1 104 ? 5.531 -4.081 -10.377 1.00 60.47 104 TYR A O 1
ATOM 842 N N . ILE A 1 105 ? 7.544 -3.282 -10.939 1.00 57.69 105 ILE A N 1
ATOM 843 C CA . ILE A 1 105 ? 7.277 -1.889 -10.573 1.00 57.69 105 ILE A CA 1
ATOM 844 C C . ILE A 1 105 ? 6.245 -1.254 -11.496 1.00 57.69 105 ILE A C 1
ATOM 846 O O . ILE A 1 105 ? 5.333 -0.581 -11.017 1.00 57.69 105 ILE A O 1
ATOM 850 N N . ASP A 1 106 ? 6.385 -1.479 -12.803 1.00 58.72 106 ASP A N 1
ATOM 851 C CA . ASP A 1 106 ? 5.469 -0.912 -13.796 1.00 58.72 106 ASP A CA 1
ATOM 852 C C . ASP A 1 106 ? 4.055 -1.471 -13.621 1.00 58.72 106 ASP A C 1
ATOM 854 O O . ASP A 1 106 ? 3.071 -0.791 -13.915 1.00 58.72 106 ASP A O 1
ATOM 858 N N . GLU A 1 107 ? 3.944 -2.669 -13.046 1.00 59.75 107 GLU A N 1
ATOM 859 C CA . GLU A 1 107 ? 2.684 -3.347 -12.764 1.00 59.75 107 GLU A CA 1
ATOM 860 C C . GLU A 1 107 ? 2.253 -3.243 -11.293 1.00 59.75 107 GLU A C 1
ATOM 862 O O . GLU A 1 107 ? 1.099 -3.516 -11.009 1.00 59.75 107 GLU A O 1
ATOM 867 N N . LEU A 1 108 ? 3.105 -2.750 -10.378 1.00 67.38 108 LEU A N 1
ATOM 868 C CA . LEU A 1 108 ? 2.909 -2.810 -8.916 1.00 67.38 108 LEU A CA 1
ATOM 869 C C . LEU A 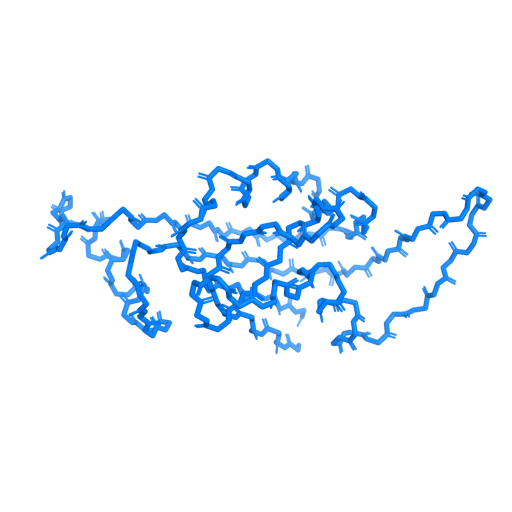1 108 ? 2.443 -4.227 -8.494 1.00 67.38 108 LEU A C 1
ATOM 871 O O . LEU A 1 108 ? 1.507 -4.406 -7.726 1.00 67.38 108 LEU A O 1
ATOM 875 N N . VAL A 1 109 ? 3.121 -5.253 -9.015 1.00 65.50 109 VAL A N 1
ATOM 876 C CA . VAL A 1 109 ? 2.835 -6.667 -8.722 1.00 65.50 109 VAL A CA 1
ATOM 877 C C . VAL A 1 109 ? 3.895 -7.214 -7.779 1.00 65.50 109 VAL A C 1
ATOM 879 O O . VAL A 1 109 ? 5.083 -7.147 -8.098 1.00 65.50 109 VAL A O 1
ATOM 882 N N . ILE A 1 110 ? 3.486 -7.798 -6.652 1.00 65.31 110 ILE A N 1
ATOM 883 C CA . ILE A 1 110 ? 4.368 -8.471 -5.684 1.00 65.31 110 ILE A CA 1
ATOM 884 C C . ILE A 1 110 ? 4.052 -9.969 -5.704 1.00 65.31 110 ILE A C 1
ATOM 886 O O . ILE A 1 110 ? 2.948 -10.376 -5.376 1.00 65.31 110 ILE A O 1
ATOM 890 N N . GLY A 1 111 ? 5.004 -10.811 -6.108 1.00 54.34 111 GLY A N 1
ATOM 891 C CA . GLY A 1 111 ? 4.883 -12.272 -5.991 1.00 54.34 111 GLY A CA 1
ATOM 892 C C . GLY A 1 111 ? 3.795 -12.902 -6.865 1.00 54.34 111 GLY A C 1
ATOM 893 O O . GLY A 1 111 ? 3.441 -14.050 -6.636 1.00 54.34 111 GLY A O 1
ATOM 894 N N . GLY A 1 112 ? 3.288 -12.171 -7.864 1.00 59.16 112 GLY A N 1
ATOM 895 C CA . GLY A 1 112 ? 2.140 -12.572 -8.686 1.00 59.16 112 GLY A CA 1
ATOM 896 C C . GLY A 1 112 ? 0.810 -11.941 -8.260 1.00 59.16 112 GLY A C 1
ATOM 897 O O . GLY A 1 112 ? -0.182 -12.130 -8.956 1.00 59.16 112 GLY A O 1
ATOM 898 N N . HIS A 1 113 ? 0.793 -11.160 -7.178 1.00 64.38 113 HIS A N 1
ATOM 899 C CA . HIS A 1 113 ? -0.380 -10.431 -6.698 1.00 64.38 113 HIS A CA 1
ATOM 900 C C . HIS A 1 113 ? -0.425 -9.040 -7.312 1.00 64.38 113 HIS A C 1
ATOM 902 O O . HIS A 1 113 ? 0.539 -8.279 -7.186 1.00 64.38 113 HIS A O 1
ATOM 908 N N . ASP A 1 114 ? -1.538 -8.713 -7.967 1.00 73.81 114 ASP A N 1
ATOM 909 C CA . ASP A 1 114 ? -1.796 -7.377 -8.498 1.00 73.81 114 ASP A CA 1
ATOM 910 C C . ASP A 1 114 ? -2.199 -6.436 -7.359 1.00 73.81 114 ASP A C 1
ATOM 912 O O . ASP A 1 114 ? -3.365 -6.331 -6.973 1.00 73.81 114 ASP A O 1
ATOM 916 N N . LEU A 1 115 ? -1.211 -5.729 -6.808 1.00 76.69 115 LEU A N 1
ATOM 917 C CA . LEU A 1 115 ? -1.468 -4.769 -5.744 1.00 76.69 115 LEU A CA 1
ATOM 918 C C . LEU A 1 115 ? -2.070 -3.464 -6.271 1.00 76.69 115 LEU A C 1
ATOM 920 O O . LEU A 1 115 ? -2.495 -2.638 -5.463 1.00 76.69 115 LEU A O 1
ATOM 924 N N . LYS A 1 116 ? -2.134 -3.235 -7.594 1.00 78.00 116 LYS A N 1
ATOM 925 C CA . LYS A 1 116 ? -2.900 -2.095 -8.119 1.00 78.00 116 LYS A CA 1
ATOM 926 C C . LYS A 1 116 ? -4.382 -2.317 -7.944 1.00 78.00 116 LYS A C 1
ATOM 928 O O . LYS A 1 116 ? -5.080 -1.359 -7.618 1.00 78.00 116 LYS A O 1
ATOM 933 N N . GLU A 1 117 ? -4.853 -3.528 -8.217 1.00 79.44 117 GLU A N 1
ATOM 934 C CA . GLU A 1 117 ? -6.256 -3.870 -8.020 1.00 79.44 117 GLU A CA 1
ATOM 935 C C . GLU A 1 117 ? -6.587 -3.857 -6.526 1.00 79.44 117 GLU A C 1
ATOM 937 O O . GLU A 1 117 ? -7.456 -3.086 -6.118 1.00 79.44 117 GLU A O 1
ATOM 942 N N . GLU A 1 118 ? -5.805 -4.578 -5.716 1.00 80.31 118 GLU A N 1
ATOM 943 C CA . GLU A 1 118 ? -6.020 -4.687 -4.267 1.00 80.31 118 GLU A CA 1
ATOM 944 C C . GLU A 1 118 ? -5.978 -3.316 -3.573 1.00 80.31 118 GLU A C 1
ATOM 946 O O . GLU A 1 118 ? -6.944 -2.882 -2.951 1.00 80.31 118 GLU A O 1
ATOM 951 N N . PHE A 1 119 ? -4.891 -2.550 -3.717 1.00 85.62 119 PHE A N 1
ATOM 952 C CA . PHE A 1 119 ? -4.820 -1.228 -3.080 1.00 85.62 119 PHE A CA 1
ATOM 953 C C . PHE A 1 119 ? -5.782 -0.235 -3.742 1.00 85.62 119 PHE A C 1
ATOM 955 O O . PHE A 1 119 ? -6.244 0.711 -3.105 1.00 85.62 119 PHE A O 1
ATOM 962 N N . GLY A 1 120 ? -6.111 -0.446 -5.018 1.00 85.50 120 GLY A N 1
ATOM 963 C CA . GLY A 1 120 ? -7.075 0.353 -5.760 1.00 85.50 120 GLY A CA 1
ATOM 964 C C . GLY A 1 120 ? -8.493 0.267 -5.200 1.00 85.50 120 GLY A C 1
ATOM 965 O O . GLY A 1 120 ? -9.179 1.292 -5.186 1.00 85.50 120 GLY A O 1
ATOM 966 N N . SER A 1 121 ? -8.925 -0.896 -4.699 1.00 85.44 121 SER A N 1
ATOM 967 C CA . SER A 1 121 ? -10.229 -1.043 -4.032 1.00 85.44 121 SER A CA 1
ATOM 968 C C . SER A 1 121 ? -10.302 -0.368 -2.663 1.00 85.44 121 SER A C 1
ATOM 970 O O . SER A 1 121 ? -11.402 -0.147 -2.163 1.00 85.44 121 SER A O 1
ATOM 972 N N . HIS A 1 122 ? -9.156 0.022 -2.099 1.00 86.88 122 HIS A N 1
ATOM 973 C CA . HIS A 1 122 ? -9.036 0.667 -0.789 1.00 86.88 122 HIS A CA 1
ATOM 974 C C . HIS A 1 122 ? -8.706 2.172 -0.873 1.00 86.88 122 HIS A C 1
ATOM 976 O O . HIS A 1 122 ? -8.312 2.791 0.117 1.00 86.88 122 HIS A O 1
ATOM 982 N N . VAL A 1 123 ? -8.865 2.802 -2.046 1.00 90.81 123 VAL A N 1
ATOM 983 C CA . VAL A 1 123 ? -8.717 4.263 -2.192 1.00 90.81 123 VAL A CA 1
ATOM 984 C C . VAL A 1 123 ? -9.667 4.995 -1.238 1.00 90.81 123 VAL A C 1
ATOM 986 O O . VAL A 1 123 ? -10.865 4.728 -1.212 1.00 90.81 123 VAL A O 1
ATOM 989 N N . GLY A 1 124 ? -9.124 5.957 -0.488 1.00 89.19 124 GLY A N 1
ATOM 990 C CA . GLY A 1 124 ? -9.840 6.690 0.558 1.00 89.19 124 GLY A CA 1
ATOM 991 C C . GLY A 1 124 ? -9.680 6.102 1.962 1.00 89.19 124 GLY A C 1
ATOM 992 O O . GLY A 1 124 ? -10.080 6.756 2.919 1.00 89.19 124 GLY A O 1
ATOM 993 N N . GLN A 1 125 ? -9.055 4.931 2.104 1.00 90.44 125 GLN A N 1
ATOM 994 C CA . GLN A 1 125 ? -8.752 4.326 3.402 1.00 90.44 125 GLN A CA 1
ATOM 995 C C . GLN A 1 125 ? -7.308 4.604 3.833 1.00 90.44 125 GLN A C 1
ATOM 997 O O . GLN A 1 125 ? -6.418 4.860 3.015 1.00 90.44 125 GLN A O 1
ATOM 1002 N N . TYR A 1 126 ? -7.068 4.558 5.138 1.00 90.62 126 TYR A N 1
ATOM 1003 C CA . TYR A 1 126 ? -5.746 4.590 5.742 1.00 90.62 126 TYR A CA 1
ATOM 1004 C C . TYR A 1 126 ? -5.119 3.197 5.689 1.00 90.62 126 TYR A C 1
ATOM 1006 O O . TYR A 1 126 ? -5.728 2.226 6.132 1.00 90.62 126 TYR A O 1
ATOM 1014 N N . MET A 1 127 ? -3.903 3.097 5.161 1.00 91.00 127 MET A N 1
ATOM 1015 C CA . MET A 1 127 ? -3.173 1.842 5.023 1.00 91.00 127 MET A CA 1
ATOM 1016 C C . MET A 1 127 ? -1.922 1.826 5.885 1.00 91.00 127 MET A C 1
ATOM 1018 O O . MET A 1 127 ? -1.183 2.809 5.929 1.00 91.00 127 MET A O 1
ATOM 1022 N N . HIS A 1 128 ? -1.648 0.663 6.466 1.00 90.06 128 HIS A N 1
ATOM 1023 C CA . HIS A 1 128 ? -0.328 0.253 6.931 1.00 90.06 128 HIS A CA 1
ATOM 1024 C C . HIS A 1 128 ? 0.180 -0.865 6.029 1.00 90.06 128 HIS A C 1
ATOM 1026 O O . HIS A 1 128 ? -0.490 -1.881 5.882 1.00 90.06 128 HIS A O 1
ATOM 1032 N N . LEU A 1 129 ? 1.351 -0.686 5.430 1.00 86.94 129 LEU A N 1
ATOM 1033 C CA . LEU A 1 129 ? 2.015 -1.653 4.564 1.00 86.94 129 LEU A CA 1
ATOM 1034 C C . LEU A 1 129 ? 3.363 -2.024 5.173 1.00 86.94 129 LEU A C 1
ATOM 1036 O O . LEU A 1 129 ? 4.196 -1.150 5.407 1.00 86.94 129 LEU A O 1
ATOM 1040 N N . ILE A 1 130 ? 3.590 -3.313 5.380 1.00 85.81 130 ILE A N 1
ATOM 1041 C CA . ILE A 1 130 ? 4.820 -3.864 5.936 1.00 85.81 130 ILE A CA 1
ATOM 1042 C C . ILE A 1 130 ? 5.403 -4.827 4.909 1.00 85.81 130 ILE A C 1
ATOM 1044 O O . ILE A 1 130 ? 4.724 -5.750 4.460 1.00 85.81 130 ILE A O 1
ATOM 1048 N N . LEU A 1 131 ? 6.663 -4.609 4.548 1.00 79.25 131 LEU A N 1
ATOM 1049 C CA . LEU A 1 131 ? 7.426 -5.496 3.679 1.00 79.25 131 LEU A CA 1
ATOM 1050 C C . LEU A 1 131 ? 8.711 -5.913 4.396 1.00 79.25 131 LEU A C 1
ATOM 1052 O O . LEU A 1 131 ? 9.519 -5.053 4.755 1.00 79.25 131 LEU A O 1
ATOM 1056 N N . THR A 1 132 ? 8.907 -7.214 4.591 1.00 77.38 132 THR A N 1
ATOM 1057 C CA . THR A 1 132 ? 10.120 -7.776 5.209 1.00 77.38 132 THR A CA 1
ATOM 1058 C C . THR A 1 132 ? 10.855 -8.711 4.259 1.00 77.38 132 THR A C 1
ATOM 1060 O O . THR A 1 132 ? 10.212 -9.330 3.419 1.00 77.38 132 THR A O 1
ATOM 1063 N N . ASP A 1 133 ? 12.181 -8.806 4.392 1.00 66.06 133 ASP A N 1
ATOM 1064 C CA . ASP A 1 133 ? 13.064 -9.811 3.764 1.00 66.06 133 ASP A CA 1
ATOM 1065 C C . ASP A 1 133 ? 13.890 -10.584 4.809 1.00 66.06 133 ASP A C 1
ATOM 1067 O O . ASP A 1 133 ? 14.206 -9.998 5.882 1.00 66.06 133 ASP A O 1
#

Organism: NCBI:txid39491

Foldseek 3Di:
DKDKDKAAWDAAPVRAIAGDNDPPGGGDHPLVSVCVVVVDDADCPDPRFRWWWDWFKKKKKKWKLDDDDPVVRVVQVVCCVVPVDRPDPIDIDMDIDTGFGTAGSVQRDTSNRRVCVVSVVRHNIIMIMMMDD

pLDDT: mean 72.28, std 17.25, range [37.41, 96.06]

Secondary structure (DSSP, 8-state):
-EEEEEEEEEE-TTS-EEEESSTTS--EEHHHHHHHHTTPPP---STT--EE--TTEEEEEEEESS---HHHHHHHHHHHHHHS--SSSS---EEEEEEE--EETTTTEETTEEHHHHHHHTTTSEEEEEEE-

Radius of gyration: 15.29 Å; chains: 1; bounding box: 37×32×42 Å

Sequence (133 aa):
MELILQGWIGRNSEGNLGLAKEIDDYYKPITESIMNYFNYAYINKGLGEKITMISNANLCCWFSDEKCTLEEAQMNFDSYMLTGNLLTQGHYTGYSEWTITGFYIDELVIGGHDLKEEFGSHVGQYMHLILTD